Protein AF-A0A485JK60-F1 (afdb_monomer_lite)

Sequence (84 aa):
MREATPREVELALESAVNNAPIWFATPPAERAAILHRAAVLMESQMQQLIGILVREAGKTFSNAIAEVREAGRFSPLLRRTGAG

Structure (mmCIF, N/CA/C/O backbone):
data_AF-A0A485JK60-F1
#
_entry.id   AF-A0A485JK60-F1
#
loop_
_atom_site.group_PDB
_atom_site.id
_atom_site.type_symbol
_atom_site.label_atom_id
_atom_site.label_alt_id
_atom_site.label_comp_id
_atom_site.label_asym_id
_atom_site.label_entity_id
_atom_site.label_seq_id
_atom_site.pdbx_PDB_ins_code
_atom_site.Cartn_x
_atom_site.Cartn_y
_atom_site.Cartn_z
_atom_site.occupancy
_atom_site.B_iso_or_equiv
_atom_site.auth_seq_id
_atom_site.auth_comp_id
_atom_site.auth_asym_id
_atom_site.auth_atom_id
_atom_site.pdbx_PDB_model_num
ATOM 1 N N . MET A 1 1 ? 7.390 -1.512 16.951 1.00 67.88 1 MET A N 1
ATOM 2 C CA . MET A 1 1 ? 7.562 -1.304 15.498 1.00 67.88 1 MET A CA 1
ATOM 3 C C . MET A 1 1 ? 9.049 -1.437 15.196 1.00 67.88 1 MET A C 1
ATOM 5 O O . MET A 1 1 ? 9.828 -0.927 15.993 1.00 67.88 1 MET A O 1
ATOM 9 N N . ARG A 1 2 ? 9.452 -2.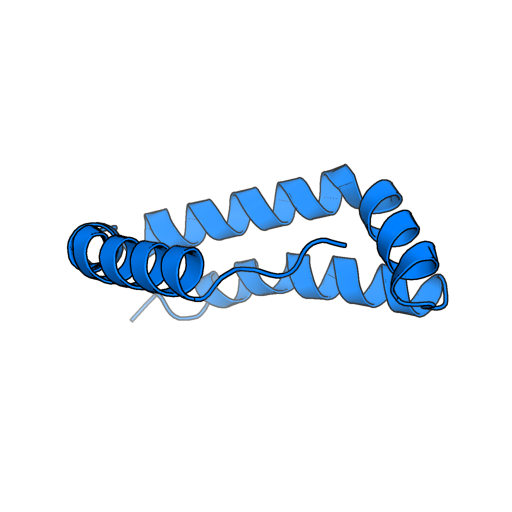194 14.165 1.00 93.06 2 ARG A N 1
ATOM 10 C CA . ARG A 1 2 ? 10.863 -2.307 13.754 1.00 93.06 2 ARG A CA 1
ATOM 11 C C . ARG A 1 2 ? 11.066 -1.440 12.520 1.00 93.06 2 ARG A C 1
ATOM 13 O O . ARG A 1 2 ? 10.341 -1.624 11.547 1.00 93.06 2 ARG A O 1
ATOM 20 N N . GLU A 1 3 ? 12.048 -0.554 12.574 1.00 95.31 3 GLU A N 1
ATOM 21 C CA . GLU A 1 3 ? 12.436 0.267 11.431 1.00 95.31 3 GLU A CA 1
ATOM 22 C C . GLU A 1 3 ? 13.207 -0.550 10.387 1.00 95.31 3 GLU A C 1
ATOM 24 O O . GLU A 1 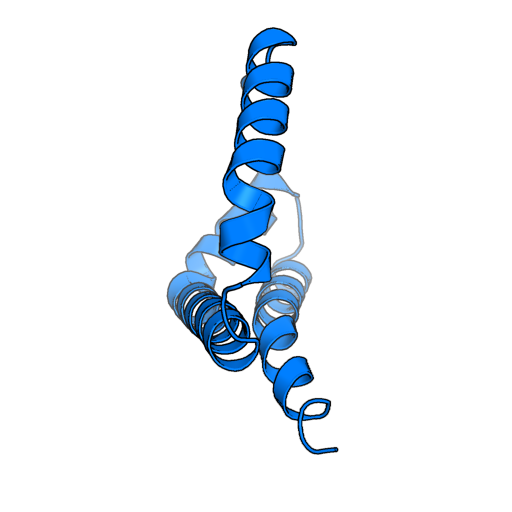3 ? 13.852 -1.555 10.710 1.00 95.31 3 GLU A O 1
ATOM 29 N N . ALA A 1 4 ? 13.140 -0.111 9.131 1.00 96.44 4 ALA A N 1
ATOM 30 C CA . ALA A 1 4 ? 13.944 -0.685 8.059 1.00 96.44 4 ALA A CA 1
ATOM 31 C C . ALA A 1 4 ? 15.427 -0.317 8.233 1.00 96.44 4 ALA A C 1
ATOM 33 O O . ALA A 1 4 ? 15.776 0.815 8.569 1.00 96.44 4 ALA A O 1
ATOM 34 N N . THR A 1 5 ? 16.311 -1.274 7.973 1.00 98.12 5 THR A N 1
ATOM 35 C CA . THR A 1 5 ? 17.760 -1.051 7.915 1.00 98.12 5 THR A CA 1
ATOM 36 C C . THR A 1 5 ? 18.167 -0.434 6.571 1.00 98.12 5 THR A C 1
ATOM 38 O O . THR A 1 5 ? 17.472 -0.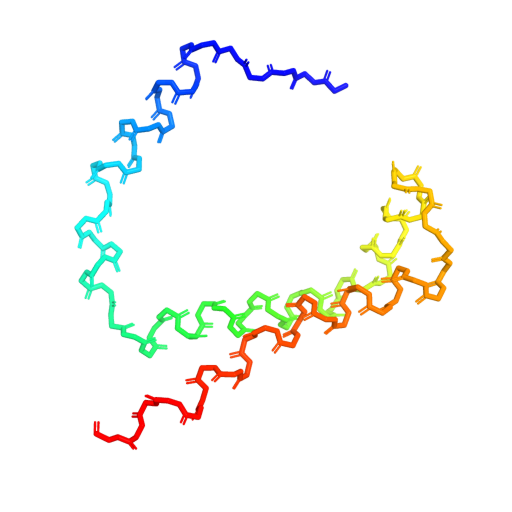635 5.571 1.00 98.12 5 THR A O 1
ATOM 41 N N . PRO A 1 6 ? 19.330 0.240 6.481 1.00 98.31 6 PRO A N 1
ATOM 42 C CA . PRO A 1 6 ? 19.827 0.768 5.208 1.00 98.31 6 PRO A CA 1
ATOM 43 C C . PRO A 1 6 ? 19.920 -0.289 4.099 1.00 98.31 6 PRO A C 1
ATOM 45 O O . PRO A 1 6 ? 19.585 -0.012 2.950 1.00 98.31 6 PRO A O 1
ATOM 48 N N . ARG A 1 7 ? 20.299 -1.528 4.446 1.00 98.25 7 ARG A N 1
ATOM 49 C CA . ARG A 1 7 ? 20.392 -2.626 3.477 1.00 98.25 7 ARG A CA 1
ATOM 50 C C . ARG A 1 7 ? 19.026 -3.062 2.947 1.00 98.25 7 ARG A C 1
ATOM 52 O O . ARG A 1 7 ? 18.906 -3.390 1.773 1.00 98.25 7 ARG A O 1
ATOM 59 N N . GLU A 1 8 ? 17.993 -3.065 3.784 1.00 98.25 8 GLU A N 1
ATOM 60 C CA . GLU A 1 8 ? 16.629 -3.394 3.345 1.00 98.25 8 GLU A CA 1
ATOM 61 C C . GLU A 1 8 ? 16.058 -2.319 2.418 1.00 98.25 8 GLU A C 1
ATOM 63 O O . GLU A 1 8 ? 15.354 -2.649 1.466 1.00 98.25 8 GLU A O 1
ATOM 68 N N . VAL A 1 9 ? 16.404 -1.050 2.654 1.00 98.19 9 VAL A N 1
ATOM 69 C CA . VAL A 1 9 ? 16.048 0.052 1.751 1.00 98.19 9 VAL A CA 1
ATOM 70 C C . VAL A 1 9 ? 16.732 -0.117 0.392 1.00 98.19 9 VAL A C 1
ATOM 72 O O . VAL A 1 9 ? 16.068 -0.012 -0.636 1.00 98.19 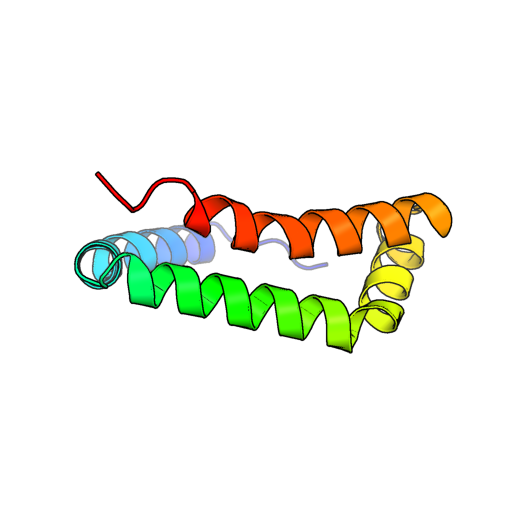9 VAL A O 1
ATOM 75 N N . GLU A 1 10 ? 18.029 -0.432 0.370 1.00 98.50 10 GLU A N 1
ATOM 76 C CA . GLU A 1 10 ? 18.774 -0.676 -0.873 1.00 98.50 10 GLU A CA 1
ATOM 77 C C . GLU A 1 10 ? 18.178 -1.842 -1.678 1.00 98.50 10 GLU A C 1
ATOM 79 O O . GLU A 1 10 ? 17.892 -1.694 -2.865 1.00 98.50 10 GLU A O 1
ATOM 84 N N . LEU A 1 11 ? 17.871 -2.962 -1.014 1.00 98.44 11 LEU A N 1
ATOM 85 C CA . LEU A 1 11 ? 17.212 -4.112 -1.641 1.00 98.44 11 LEU A CA 1
ATOM 86 C C . LEU A 1 11 ? 15.827 -3.764 -2.210 1.00 98.44 11 LEU A C 1
ATOM 88 O O . LEU A 1 11 ? 15.468 -4.224 -3.296 1.00 98.44 11 LEU A O 1
ATOM 92 N N . ALA A 1 12 ? 15.041 -2.949 -1.501 1.00 98.25 12 ALA A N 1
ATOM 93 C CA . ALA A 1 12 ? 13.736 -2.506 -1.984 1.00 98.25 12 ALA A CA 1
ATOM 94 C C . ALA A 1 12 ? 13.862 -1.644 -3.253 1.00 98.25 12 ALA A C 1
ATOM 96 O O . ALA A 1 12 ? 13.078 -1.816 -4.189 1.00 98.25 12 ALA A O 1
ATOM 97 N N . LEU A 1 13 ? 14.864 -0.760 -3.308 1.00 98.50 13 LEU A N 1
ATOM 98 C CA . LEU A 1 13 ? 15.142 0.082 -4.474 1.00 98.50 13 LEU A CA 1
ATOM 99 C C . LEU A 1 13 ? 15.625 -0.741 -5.673 1.00 98.50 13 LEU A C 1
ATOM 101 O O . LEU A 1 13 ? 15.075 -0.590 -6.764 1.00 98.50 13 LEU A O 1
ATOM 105 N N . GLU A 1 14 ? 16.588 -1.646 -5.477 1.00 98.50 14 GLU A N 1
ATOM 106 C CA . GLU A 1 14 ? 17.061 -2.563 -6.525 1.00 98.50 14 GLU A CA 1
ATOM 107 C C . GLU A 1 14 ? 15.896 -3.380 -7.101 1.00 98.50 14 GLU A C 1
ATOM 109 O O . GLU A 1 14 ? 15.704 -3.445 -8.317 1.00 98.50 14 GLU A O 1
ATOM 114 N N . SER A 1 15 ? 15.059 -3.951 -6.229 1.00 98.31 15 SER A N 1
ATOM 115 C CA . SER A 1 15 ? 13.876 -4.709 -6.641 1.00 98.31 15 SER A CA 1
ATOM 116 C C . SER A 1 15 ? 12.883 -3.849 -7.427 1.00 98.31 15 SER A C 1
ATOM 118 O O . SER A 1 15 ? 12.347 -4.306 -8.440 1.00 98.31 15 SER A O 1
ATOM 120 N N . ALA A 1 16 ? 12.633 -2.611 -6.993 1.00 98.25 16 ALA A N 1
ATOM 121 C CA . ALA A 1 16 ? 11.729 -1.697 -7.684 1.00 98.25 16 ALA A CA 1
ATOM 122 C C . ALA A 1 16 ? 12.235 -1.358 -9.094 1.00 98.25 16 ALA A C 1
ATOM 124 O O . ALA A 1 16 ? 11.462 -1.432 -10.049 1.00 98.25 16 ALA A O 1
ATOM 125 N N . VAL A 1 17 ? 13.529 -1.056 -9.244 1.00 98.38 17 VAL A N 1
ATOM 126 C CA . VAL A 1 17 ? 14.147 -0.754 -10.546 1.00 98.38 17 VAL A CA 1
ATOM 127 C C . VAL A 1 17 ? 14.097 -1.967 -11.473 1.00 98.38 17 VAL A C 1
ATOM 129 O O . VAL A 1 17 ? 13.671 -1.842 -12.621 1.00 98.38 17 VAL A O 1
ATOM 132 N N . ASN A 1 18 ? 14.451 -3.151 -10.971 1.00 98.38 18 ASN A N 1
ATOM 133 C CA . ASN A 1 18 ? 14.495 -4.375 -11.774 1.00 98.38 18 ASN A CA 1
ATOM 134 C C . ASN A 1 18 ? 13.111 -4.805 -12.293 1.00 98.38 18 ASN A C 1
ATOM 136 O O . ASN A 1 18 ? 13.011 -5.366 -13.382 1.00 98.38 18 ASN A O 1
ATOM 140 N N . ASN A 1 19 ? 12.039 -4.527 -11.544 1.00 98.00 19 ASN A N 1
ATOM 141 C CA . ASN A 1 19 ? 10.670 -4.904 -11.917 1.00 98.00 19 ASN A CA 1
ATOM 142 C C . ASN A 1 19 ? 9.867 -3.766 -12.572 1.00 98.00 19 ASN A C 1
ATOM 144 O O . ASN A 1 19 ? 8.767 -4.004 -13.078 1.00 98.00 19 ASN A O 1
ATOM 148 N N . ALA A 1 20 ? 10.403 -2.542 -12.612 1.00 97.69 20 ALA A N 1
ATOM 149 C CA . ALA A 1 20 ? 9.742 -1.399 -13.237 1.00 97.69 20 ALA A CA 1
ATOM 150 C C . ALA A 1 20 ? 9.333 -1.644 -14.706 1.00 97.69 20 ALA A C 1
ATOM 152 O O . ALA A 1 20 ? 8.209 -1.272 -15.053 1.00 97.69 20 ALA A O 1
ATOM 153 N N . PRO A 1 21 ? 10.141 -2.305 -15.567 1.00 98.12 21 PRO A N 1
ATOM 154 C CA . PRO A 1 21 ? 9.743 -2.573 -16.951 1.00 98.12 21 PRO A CA 1
ATOM 155 C C . PRO A 1 21 ? 8.494 -3.454 -17.064 1.00 98.12 21 PRO A C 1
ATOM 157 O O . PRO A 1 21 ? 7.655 -3.217 -17.931 1.00 98.12 21 PRO A O 1
ATOM 160 N N . ILE A 1 22 ? 8.338 -4.433 -16.165 1.00 97.38 22 ILE A N 1
ATOM 161 C CA . ILE A 1 22 ? 7.168 -5.321 -16.135 1.00 97.38 22 ILE A CA 1
ATOM 162 C C . ILE A 1 22 ? 5.918 -4.504 -15.811 1.00 97.38 22 ILE A C 1
ATOM 164 O O . ILE A 1 22 ? 4.928 -4.575 -16.536 1.00 97.38 22 ILE A O 1
ATOM 168 N N . TRP A 1 23 ? 5.984 -3.681 -14.761 1.00 96.44 23 TRP A N 1
ATOM 169 C CA . TRP A 1 23 ? 4.868 -2.823 -14.362 1.00 96.44 23 TRP A CA 1
ATOM 170 C C . TRP A 1 23 ? 4.513 -1.778 -15.425 1.00 96.44 23 TRP A C 1
ATOM 172 O O . TRP A 1 23 ? 3.337 -1.502 -15.667 1.00 96.44 23 TRP A O 1
ATOM 182 N N . PHE A 1 24 ? 5.525 -1.213 -16.088 1.00 96.00 24 PHE A N 1
ATOM 183 C CA . PHE A 1 24 ? 5.338 -0.274 -17.190 1.00 96.00 24 PHE A CA 1
ATOM 184 C C . PHE A 1 24 ? 4.626 -0.932 -18.381 1.00 96.00 24 PHE A C 1
ATOM 186 O O . PHE A 1 24 ? 3.716 -0.333 -18.955 1.00 96.00 24 PHE A O 1
ATOM 193 N N . ALA A 1 25 ? 4.999 -2.173 -18.712 1.00 97.06 25 ALA A N 1
ATOM 194 C CA . ALA A 1 25 ? 4.391 -2.949 -19.788 1.00 97.06 25 ALA A CA 1
ATOM 195 C C . ALA A 1 25 ? 2.982 -3.472 -19.451 1.00 97.06 25 ALA A C 1
ATOM 197 O O . ALA A 1 25 ? 2.210 -3.749 -20.368 1.00 97.06 25 ALA A O 1
ATOM 198 N N . THR A 1 26 ? 2.615 -3.595 -18.168 1.00 96.19 26 THR A N 1
ATOM 199 C CA . THR A 1 26 ? 1.258 -3.986 -17.755 1.00 96.19 26 THR A CA 1
ATOM 200 C C . THR A 1 26 ? 0.228 -2.992 -18.306 1.00 96.19 26 THR A C 1
ATOM 202 O O . THR A 1 26 ? 0.314 -1.808 -17.975 1.00 96.19 26 THR A O 1
ATOM 205 N N . PRO A 1 27 ? -0.780 -3.420 -19.090 1.00 96.00 27 PRO A N 1
ATOM 206 C CA . PRO A 1 27 ? -1.767 -2.519 -19.678 1.00 96.00 27 PRO A CA 1
ATOM 207 C C . PRO A 1 27 ? -2.502 -1.654 -18.638 1.00 96.00 27 PRO A C 1
ATOM 209 O O . PRO A 1 27 ? -2.824 -2.138 -17.547 1.00 96.00 27 PRO A O 1
ATOM 212 N N . PRO A 1 28 ? -2.864 -0.394 -18.961 1.00 91.94 28 PRO A N 1
ATOM 213 C CA . PRO A 1 28 ? -3.595 0.479 -18.038 1.00 91.94 28 PRO A CA 1
ATOM 214 C C . PRO A 1 28 ? -4.875 -0.148 -17.465 1.00 91.94 28 PRO A C 1
ATOM 216 O O . PRO A 1 28 ? -5.161 0.027 -16.281 1.00 91.94 28 PRO A O 1
ATOM 219 N N . ALA A 1 29 ? -5.610 -0.920 -18.273 1.00 91.88 29 ALA A N 1
ATOM 220 C CA . ALA A 1 29 ? -6.822 -1.617 -17.845 1.00 91.88 29 ALA A CA 1
ATOM 221 C C . ALA A 1 29 ? -6.548 -2.671 -16.758 1.00 91.88 29 ALA A C 1
ATOM 223 O O . ALA A 1 29 ? -7.304 -2.779 -15.793 1.00 91.88 29 ALA A O 1
ATOM 224 N N . GLU A 1 30 ? -5.441 -3.408 -16.863 1.00 95.19 30 GLU A N 1
ATOM 225 C CA . GLU A 1 30 ? -5.046 -4.399 -15.859 1.00 95.19 30 GLU A CA 1
ATOM 226 C C . GLU A 1 30 ? -4.599 -3.730 -14.557 1.00 95.19 30 GLU A C 1
ATOM 228 O O . GLU A 1 30 ? -5.012 -4.148 -13.472 1.00 95.19 30 GLU A O 1
ATOM 233 N N . ARG A 1 31 ? -3.840 -2.628 -14.648 1.00 94.94 31 ARG A N 1
ATOM 234 C CA . ARG A 1 31 ? -3.465 -1.823 -13.472 1.00 94.94 31 ARG A CA 1
ATOM 235 C C . ARG A 1 31 ? -4.698 -1.244 -12.773 1.00 94.94 31 ARG A C 1
ATOM 237 O O . ARG A 1 31 ? -4.801 -1.304 -11.548 1.00 94.94 31 ARG A O 1
ATOM 244 N N . ALA A 1 32 ? -5.673 -0.751 -13.538 1.00 90.50 32 ALA A N 1
ATOM 245 C CA . ALA A 1 32 ? -6.948 -0.283 -13.000 1.00 90.50 32 ALA A CA 1
ATOM 246 C C . ALA A 1 32 ? -7.741 -1.418 -12.327 1.00 90.50 32 ALA A C 1
ATOM 248 O O . ALA A 1 32 ? -8.311 -1.216 -11.254 1.00 90.50 32 ALA A O 1
ATOM 249 N N . ALA A 1 33 ? -7.732 -2.626 -12.901 1.00 92.38 33 ALA A N 1
ATOM 250 C CA . ALA A 1 33 ? -8.376 -3.795 -12.307 1.00 92.38 33 ALA A CA 1
ATOM 251 C C . ALA A 1 33 ? -7.730 -4.209 -10.971 1.00 92.38 33 ALA A C 1
ATOM 253 O O . ALA A 1 33 ? -8.446 -4.601 -10.049 1.00 92.38 33 ALA A O 1
ATOM 254 N N . ILE A 1 34 ? -6.402 -4.087 -10.832 1.00 93.75 34 ILE A N 1
ATOM 255 C CA . ILE A 1 34 ? -5.698 -4.302 -9.554 1.00 93.75 34 ILE A CA 1
ATOM 256 C C . ILE A 1 34 ? -6.202 -3.316 -8.495 1.00 93.75 34 ILE A C 1
ATOM 258 O O . ILE A 1 34 ? -6.604 -3.737 -7.410 1.00 93.75 34 ILE A O 1
ATOM 262 N N . LEU A 1 35 ? -6.252 -2.022 -8.824 1.00 92.19 35 LEU A N 1
ATOM 263 C CA . LEU A 1 35 ? -6.729 -0.985 -7.903 1.00 92.19 35 LEU A CA 1
ATOM 264 C C . LEU A 1 35 ? -8.202 -1.178 -7.526 1.00 92.19 35 LEU A C 1
ATOM 266 O O . LEU A 1 35 ? -8.577 -0.962 -6.377 1.00 92.19 35 LEU A O 1
ATOM 270 N N . HIS A 1 36 ? -9.032 -1.638 -8.463 1.00 91.56 36 HIS A N 1
ATOM 271 C CA . HIS A 1 36 ? -10.435 -1.936 -8.185 1.00 91.56 36 HIS A CA 1
ATOM 272 C C . HIS A 1 36 ? -10.585 -3.095 -7.200 1.00 91.56 36 HIS A C 1
ATOM 274 O O . HIS A 1 36 ? -11.362 -3.011 -6.252 1.00 91.56 36 HIS A O 1
ATOM 280 N N . ARG A 1 37 ? -9.822 -4.179 -7.389 1.00 94.25 37 ARG A N 1
ATOM 281 C CA . ARG A 1 37 ? -9.811 -5.294 -6.433 1.00 94.25 37 ARG A CA 1
ATOM 282 C C . ARG A 1 37 ? -9.338 -4.840 -5.055 1.00 94.25 37 ARG A C 1
ATOM 284 O O . ARG A 1 37 ? -9.942 -5.238 -4.066 1.00 94.25 37 ARG A O 1
ATOM 291 N N . ALA A 1 38 ? -8.320 -3.982 -4.986 1.00 93.75 38 ALA A N 1
ATOM 292 C CA . ALA A 1 38 ? -7.866 -3.406 -3.723 1.00 93.75 38 ALA A CA 1
ATOM 293 C C . ALA A 1 38 ? -8.979 -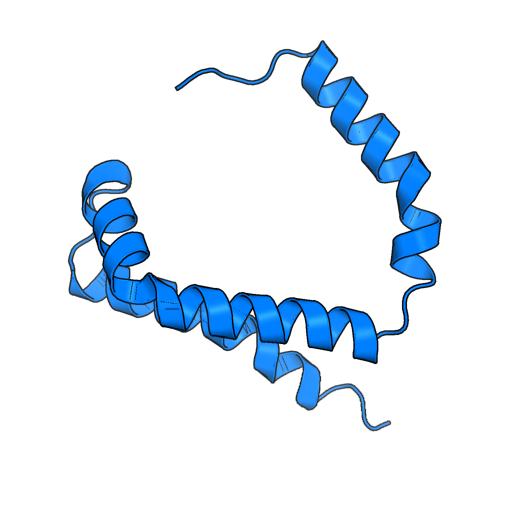2.603 -3.029 1.00 93.75 38 ALA A C 1
ATOM 295 O O . ALA A 1 38 ? -9.229 -2.826 -1.849 1.00 93.75 38 ALA A O 1
ATOM 296 N N . ALA A 1 39 ? -9.710 -1.751 -3.757 1.00 90.38 39 ALA A N 1
ATOM 297 C CA . ALA A 1 39 ? -10.834 -0.995 -3.202 1.00 90.38 39 ALA A CA 1
ATOM 298 C C . ALA A 1 39 ? -11.932 -1.909 -2.628 1.00 90.38 39 ALA A C 1
ATOM 300 O O . ALA A 1 39 ? -12.344 -1.727 -1.484 1.00 90.38 39 ALA A O 1
ATOM 301 N N . VAL A 1 40 ? -12.336 -2.947 -3.371 1.00 92.12 40 VAL A N 1
ATOM 302 C CA . VAL A 1 40 ? -13.312 -3.947 -2.894 1.00 92.12 40 VAL A CA 1
ATOM 303 C C . VAL A 1 40 ? -12.813 -4.651 -1.627 1.00 92.12 40 VAL A C 1
ATOM 305 O O . VAL A 1 40 ? -13.571 -4.839 -0.675 1.00 92.12 40 VAL A O 1
ATOM 308 N N . LEU A 1 41 ? -11.526 -5.010 -1.576 1.00 94.44 41 LEU A N 1
ATOM 309 C CA . LEU A 1 41 ? -10.927 -5.633 -0.394 1.00 94.44 41 LEU A CA 1
ATOM 310 C C . LEU A 1 41 ? -10.916 -4.690 0.814 1.00 94.44 41 LEU A C 1
ATOM 312 O O . LEU A 1 41 ? -11.193 -5.144 1.925 1.00 94.44 41 LEU A O 1
ATOM 316 N N . MET A 1 42 ? -10.637 -3.401 0.617 1.00 92.31 42 MET A N 1
ATOM 317 C CA . MET A 1 42 ? -10.680 -2.404 1.690 1.00 92.31 42 MET A CA 1
ATOM 318 C C . MET A 1 42 ? -12.097 -2.223 2.236 1.00 92.31 42 MET A C 1
ATOM 320 O O . MET A 1 42 ? -12.286 -2.217 3.451 1.00 92.31 42 MET A O 1
ATOM 324 N N . GLU A 1 43 ? -13.101 -2.146 1.359 1.00 91.00 43 GLU A N 1
ATOM 325 C CA . GLU A 1 43 ? -14.510 -2.063 1.760 1.00 91.00 43 GLU A CA 1
ATOM 326 C C . GLU A 1 43 ? -14.944 -3.303 2.552 1.00 91.00 43 GLU A C 1
ATOM 328 O O . GLU A 1 43 ? -15.572 -3.176 3.606 1.00 91.00 43 GLU A O 1
ATOM 333 N N . SER A 1 44 ? -14.538 -4.499 2.111 1.00 94.31 44 SER A N 1
ATOM 334 C CA . SER A 1 44 ? -14.848 -5.752 2.814 1.00 94.31 44 SER A CA 1
ATOM 335 C C . SER A 1 44 ? -14.220 -5.845 4.213 1.00 94.31 44 SER A C 1
ATOM 337 O O . SER A 1 44 ? -14.755 -6.521 5.087 1.00 94.31 44 SER A O 1
ATOM 339 N N . GLN A 1 45 ? -13.116 -5.128 4.449 1.00 95.69 45 GLN A N 1
ATOM 340 C CA . GLN A 1 45 ? -12.369 -5.116 5.713 1.00 95.69 45 GLN A CA 1
ATOM 341 C C . GLN A 1 45 ? -12.576 -3.819 6.510 1.00 95.69 45 GLN A C 1
ATOM 343 O O . GLN A 1 45 ? -11.832 -3.531 7.449 1.00 95.69 45 GLN A O 1
ATOM 348 N N . MET A 1 46 ? -13.599 -3.027 6.171 1.00 93.25 46 MET A N 1
ATOM 349 C CA . MET A 1 46 ? -13.781 -1.672 6.696 1.00 93.25 46 MET A CA 1
ATOM 350 C C . MET A 1 46 ? -13.779 -1.606 8.229 1.00 93.25 46 MET A C 1
ATOM 352 O O . MET A 1 46 ? -13.132 -0.735 8.804 1.00 93.25 46 MET A O 1
ATOM 356 N N . GLN A 1 47 ? -14.444 -2.545 8.907 1.00 95.44 47 GLN A N 1
ATOM 357 C CA . GLN A 1 47 ? -14.475 -2.582 10.375 1.00 95.44 47 GLN A CA 1
ATOM 358 C C . GLN A 1 47 ? -13.080 -2.787 10.987 1.00 95.44 47 GLN A C 1
ATOM 360 O O . GLN A 1 47 ? -12.732 -2.123 11.963 1.00 95.44 47 GLN A O 1
ATOM 365 N N . GLN A 1 48 ? -12.268 -3.670 10.398 1.00 96.75 48 GLN A N 1
ATOM 366 C CA . GLN A 1 48 ? -10.907 -3.935 10.866 1.00 96.75 48 GLN A CA 1
ATOM 367 C C . GLN A 1 48 ? -10.001 -2.720 10.641 1.00 96.75 48 GLN A C 1
ATOM 369 O O . GLN A 1 48 ? -9.288 -2.311 11.556 1.00 96.75 48 GLN A O 1
ATOM 374 N N . LEU A 1 49 ? -10.083 -2.099 9.460 1.00 96.50 49 LEU A N 1
ATOM 375 C CA . LEU A 1 49 ? -9.307 -0.903 9.122 1.00 96.50 49 LEU A CA 1
ATOM 376 C C . LEU A 1 49 ? -9.658 0.286 10.024 1.00 96.50 49 LEU A C 1
ATOM 378 O O . LEU A 1 49 ? -8.761 0.965 10.517 1.00 96.50 49 LEU A O 1
ATOM 382 N N . ILE A 1 50 ? -10.945 0.497 10.319 1.00 96.38 50 ILE A N 1
ATOM 383 C CA . ILE A 1 50 ? -11.377 1.520 11.282 1.00 96.38 50 ILE A CA 1
ATOM 384 C C . ILE A 1 50 ? -10.773 1.249 12.664 1.00 96.38 50 ILE A C 1
ATOM 386 O O . ILE A 1 50 ? -10.249 2.167 13.290 1.00 96.38 50 ILE A O 1
ATOM 390 N N . GLY A 1 51 ? -10.802 -0.004 13.130 1.00 96.75 51 GLY A N 1
ATOM 391 C CA . GLY A 1 51 ? -10.208 -0.384 14.413 1.00 96.75 51 GLY A CA 1
ATOM 392 C C . GLY A 1 51 ? -8.709 -0.075 14.496 1.00 96.75 51 GLY A C 1
ATOM 393 O O . GLY A 1 51 ? -8.245 0.422 15.521 1.00 96.75 51 GLY A O 1
ATOM 394 N N . ILE A 1 52 ? -7.965 -0.311 13.410 1.00 96.38 52 ILE A N 1
ATOM 395 C CA . ILE A 1 52 ? -6.542 0.044 13.304 1.00 96.38 52 ILE A CA 1
ATOM 396 C C . ILE A 1 52 ? -6.361 1.565 13.366 1.00 96.38 52 ILE A C 1
ATOM 398 O O . ILE A 1 52 ? -5.585 2.050 14.184 1.00 96.38 52 ILE A O 1
ATOM 402 N N . LEU A 1 53 ? -7.112 2.334 12.571 1.00 96.62 53 LEU A N 1
ATOM 403 C CA . LEU A 1 53 ? -6.996 3.798 12.525 1.00 96.62 53 LEU A CA 1
ATOM 404 C C . LEU A 1 53 ? -7.318 4.468 13.866 1.00 96.62 53 LEU A C 1
ATOM 406 O O . LEU A 1 53 ? -6.664 5.438 14.250 1.00 96.62 53 LEU A O 1
ATOM 410 N N . VAL A 1 54 ? -8.306 3.955 14.595 1.00 97.12 54 VAL A N 1
ATOM 411 C CA . VAL A 1 54 ? -8.635 4.458 15.933 1.00 97.12 54 VAL A CA 1
ATOM 412 C C . VAL A 1 54 ? -7.515 4.119 16.920 1.00 97.12 54 VAL A C 1
ATOM 414 O O . VAL A 1 54 ? -7.067 4.993 17.657 1.00 97.12 54 VAL A O 1
ATOM 417 N N . ARG A 1 55 ? -7.037 2.868 16.927 1.00 96.88 55 ARG A N 1
ATOM 418 C CA . ARG A 1 55 ? -6.063 2.387 17.918 1.00 96.88 55 ARG A CA 1
ATOM 419 C C . ARG A 1 55 ? -4.654 2.934 17.698 1.00 96.88 55 ARG A C 1
ATOM 421 O O . ARG A 1 55 ? -3.975 3.248 18.667 1.00 96.88 55 ARG A O 1
ATOM 428 N N . GLU A 1 56 ? -4.202 2.995 16.452 1.00 94.81 56 GLU A N 1
ATOM 429 C CA . GLU A 1 56 ? -2.800 3.278 16.118 1.00 94.81 56 GLU A CA 1
ATOM 430 C C . GLU A 1 56 ? -2.588 4.723 15.670 1.00 94.81 56 GLU A C 1
ATOM 432 O O . GLU A 1 56 ? -1.555 5.306 15.981 1.00 94.81 56 GLU A O 1
ATOM 437 N N . ALA A 1 57 ? -3.576 5.326 14.999 1.00 92.88 57 ALA A N 1
ATOM 438 C CA . ALA A 1 57 ? -3.508 6.719 14.552 1.00 92.88 57 ALA A CA 1
ATOM 439 C C . ALA A 1 57 ? -4.339 7.685 15.418 1.00 92.88 57 ALA A C 1
ATOM 441 O O . ALA A 1 57 ? -4.392 8.877 15.118 1.00 92.88 57 ALA A O 1
ATOM 442 N N . GLY A 1 58 ? -5.010 7.193 16.470 1.00 94.69 58 GLY A N 1
ATOM 443 C CA . GLY A 1 58 ? -5.785 8.016 17.407 1.00 94.69 58 GLY A CA 1
ATOM 444 C C . GLY A 1 58 ? -6.996 8.713 16.781 1.00 94.69 58 GLY A C 1
ATOM 445 O O . GLY A 1 58 ? -7.467 9.723 17.307 1.00 94.69 58 GLY A O 1
ATOM 446 N N . LYS A 1 59 ? -7.490 8.228 15.634 1.00 95.06 59 LYS A N 1
ATOM 447 C CA . LYS A 1 59 ? -8.596 8.877 14.918 1.00 95.06 59 LYS A CA 1
ATOM 448 C C . LYS A 1 59 ? -9.912 8.684 15.658 1.00 95.06 59 LYS A C 1
ATOM 450 O O . LYS A 1 59 ? -10.175 7.634 16.237 1.00 95.06 59 LYS A O 1
ATOM 455 N N . THR A 1 60 ? -10.788 9.681 15.569 1.00 96.38 60 THR A N 1
ATOM 456 C CA . THR A 1 60 ? -12.198 9.480 15.912 1.00 96.38 60 THR A CA 1
ATOM 457 C C . THR A 1 60 ? -12.816 8.473 14.944 1.00 96.38 60 THR A C 1
ATOM 459 O O . THR A 1 60 ? -12.385 8.339 13.795 1.00 96.38 60 THR A O 1
ATOM 462 N N . PHE A 1 61 ? -13.868 7.785 15.384 1.00 94.50 61 PHE A N 1
ATOM 463 C CA . PHE A 1 61 ? -14.560 6.798 14.554 1.00 94.50 61 PHE A CA 1
ATOM 464 C C . PHE A 1 61 ? -15.077 7.400 13.235 1.00 94.50 61 PHE A C 1
ATOM 466 O O . PHE A 1 61 ? -14.934 6.790 12.177 1.00 94.50 61 PHE A O 1
ATOM 473 N N . SER A 1 62 ? -15.607 8.629 13.273 1.00 95.62 62 SER A N 1
ATOM 474 C CA . SER A 1 62 ? -16.072 9.344 12.078 1.00 95.62 62 SER A CA 1
ATOM 475 C C . SER A 1 62 ? -14.943 9.617 11.081 1.00 95.62 62 SER A C 1
ATOM 477 O O . SER A 1 62 ? -15.131 9.408 9.883 1.00 95.62 62 SER A O 1
ATOM 479 N N . ASN A 1 63 ? -13.767 10.035 11.563 1.00 95.56 63 ASN A N 1
ATOM 480 C CA . ASN A 1 63 ? -12.613 10.319 10.708 1.00 95.56 63 ASN A CA 1
ATOM 481 C C . ASN A 1 63 ? -12.042 9.025 10.116 1.00 95.56 63 ASN A C 1
ATOM 483 O O . ASN A 1 63 ? -11.719 8.981 8.933 1.00 95.56 63 ASN A O 1
ATOM 487 N N . ALA A 1 64 ? -11.990 7.951 10.907 1.00 94.88 64 ALA A N 1
ATOM 488 C CA . ALA A 1 64 ? -11.558 6.639 10.437 1.00 94.88 64 ALA A CA 1
ATOM 489 C C . ALA A 1 64 ? -12.482 6.077 9.339 1.00 94.88 64 ALA A C 1
ATOM 491 O O . ALA A 1 64 ? -11.997 5.569 8.330 1.00 94.88 64 ALA A O 1
ATOM 492 N N . ILE A 1 65 ? -13.808 6.212 9.483 1.00 93.50 65 ILE A N 1
ATOM 493 C CA . ILE A 1 65 ? -14.763 5.829 8.428 1.00 93.50 65 ILE A CA 1
ATOM 494 C C . ILE A 1 65 ? -14.524 6.637 7.151 1.00 93.50 65 ILE A C 1
ATOM 496 O O . ILE A 1 65 ? -14.526 6.067 6.057 1.00 93.50 65 ILE A O 1
ATOM 500 N N . ALA A 1 66 ? -14.372 7.958 7.279 1.00 93.56 66 ALA A N 1
ATOM 501 C CA . ALA A 1 66 ? -14.185 8.837 6.131 1.00 93.56 66 ALA A CA 1
ATOM 502 C C . ALA A 1 66 ? -12.935 8.444 5.329 1.00 93.56 66 ALA A C 1
ATOM 504 O O . ALA A 1 66 ? -13.004 8.329 4.108 1.00 93.56 66 ALA A O 1
ATOM 505 N N . GLU A 1 67 ? -11.840 8.136 6.019 1.00 93.25 67 GLU A N 1
ATOM 506 C CA . GLU A 1 67 ? -10.568 7.772 5.400 1.00 93.25 67 GLU A CA 1
ATOM 507 C C . GLU A 1 67 ? -10.600 6.432 4.671 1.00 93.25 67 GLU A C 1
ATOM 509 O O . GLU A 1 67 ? -10.142 6.337 3.534 1.00 93.25 67 GLU A O 1
ATOM 514 N N . VAL A 1 68 ? -11.190 5.395 5.276 1.00 91.62 68 VAL A N 1
ATOM 515 C CA . VAL A 1 68 ? -11.316 4.092 4.602 1.00 91.62 68 VAL A CA 1
ATOM 516 C C . VAL A 1 68 ? -12.162 4.231 3.331 1.00 91.62 68 VAL A C 1
ATOM 518 O O . VAL A 1 68 ? -11.834 3.650 2.296 1.00 91.62 68 VAL A O 1
ATOM 521 N N . ARG A 1 69 ? -13.218 5.056 3.373 1.00 89.56 69 ARG A N 1
ATOM 522 C CA . ARG A 1 69 ? -14.052 5.355 2.197 1.00 89.56 69 ARG A CA 1
ATOM 523 C C . ARG A 1 69 ? -13.306 6.151 1.131 1.00 89.56 69 ARG A C 1
ATOM 525 O O . ARG A 1 69 ? -13.526 5.924 -0.057 1.00 89.56 69 ARG A O 1
ATOM 532 N N . GLU A 1 70 ? -12.464 7.097 1.528 1.00 88.69 70 GLU A N 1
ATOM 533 C CA . GLU A 1 70 ? -11.641 7.870 0.599 1.00 88.69 70 GLU A CA 1
ATOM 534 C C . GLU A 1 70 ? -10.604 6.984 -0.098 1.00 88.69 70 GLU A C 1
ATOM 536 O O . GLU A 1 70 ? -10.497 7.011 -1.325 1.00 88.69 70 GLU A O 1
ATOM 541 N N . ALA A 1 71 ? -9.921 6.123 0.655 1.00 86.38 71 ALA A N 1
ATOM 542 C CA . ALA A 1 71 ? -8.940 5.200 0.102 1.00 86.38 71 ALA A CA 1
ATOM 543 C C . ALA A 1 71 ? -9.569 4.209 -0.900 1.00 86.38 71 ALA A C 1
ATOM 545 O O . ALA A 1 71 ? -8.997 3.964 -1.963 1.00 86.38 71 ALA A O 1
ATOM 546 N N . GLY A 1 72 ? -10.789 3.719 -0.638 1.00 81.38 72 GLY A N 1
ATOM 547 C CA . GLY A 1 72 ? -11.552 2.922 -1.611 1.00 81.38 72 GLY A CA 1
ATOM 548 C C . GLY A 1 72 ? -11.967 3.712 -2.867 1.00 81.38 72 GLY A C 1
ATOM 549 O O . GLY A 1 72 ? -11.955 3.186 -3.983 1.00 81.38 72 GLY A O 1
ATOM 550 N N . ARG A 1 73 ? -12.273 5.010 -2.725 1.00 72.38 73 ARG A N 1
ATOM 551 C CA . ARG A 1 73 ? -12.702 5.900 -3.825 1.00 72.38 73 ARG A CA 1
ATOM 552 C C . ARG A 1 73 ? -11.591 6.233 -4.827 1.00 7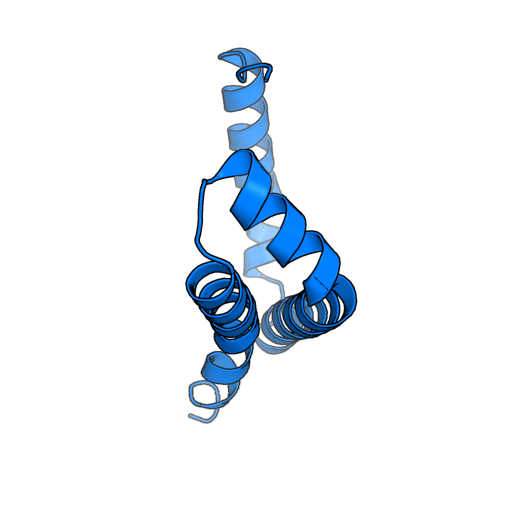2.38 73 ARG A C 1
ATOM 554 O O . ARG A 1 73 ? -11.904 6.627 -5.952 1.00 72.38 73 ARG A O 1
ATOM 561 N N . PHE A 1 74 ? -10.319 6.072 -4.476 1.00 60.53 74 PHE A N 1
ATOM 562 C CA . PHE A 1 74 ? -9.210 6.395 -5.380 1.00 60.53 74 PHE A CA 1
ATOM 563 C C . PHE A 1 74 ? -9.245 5.576 -6.694 1.00 60.53 74 PHE A C 1
ATOM 565 O O . PHE A 1 74 ? -8.817 6.060 -7.740 1.00 60.53 74 PHE A O 1
ATOM 572 N N . SER A 1 75 ? -9.835 4.372 -6.694 1.00 58.53 75 SER A N 1
ATOM 573 C CA . SER A 1 75 ? -9.868 3.485 -7.871 1.00 58.53 75 SER A CA 1
ATOM 574 C C . SER A 1 75 ? -10.845 3.908 -9.000 1.00 58.53 75 SER A C 1
ATOM 576 O O . SER A 1 75 ? -10.429 3.919 -10.163 1.00 58.53 75 SER A O 1
ATOM 578 N N . PRO A 1 76 ? -12.114 4.297 -8.741 1.00 52.72 76 PRO A N 1
ATOM 579 C CA . PRO A 1 76 ? -13.048 4.721 -9.793 1.00 52.72 76 PRO A CA 1
ATOM 580 C C . PRO A 1 76 ? -12.634 5.930 -10.646 1.00 52.72 76 PRO A C 1
ATOM 582 O O . PRO A 1 76 ? -13.139 6.059 -11.762 1.00 52.72 76 PRO A O 1
ATOM 585 N N . LEU A 1 77 ? -11.754 6.817 -10.164 1.00 51.56 77 LEU A N 1
ATOM 586 C CA . LEU A 1 77 ? -11.316 8.004 -10.918 1.00 51.56 77 LEU A CA 1
ATOM 587 C C . LEU A 1 77 ? -10.522 7.653 -12.189 1.00 51.56 77 LEU A C 1
ATOM 589 O O . LEU A 1 77 ? -10.529 8.431 -13.140 1.00 51.56 77 LEU A O 1
ATOM 593 N N . LEU A 1 78 ? -9.956 6.444 -12.274 1.00 51.81 78 LEU A N 1
ATOM 594 C CA . LEU A 1 78 ? -9.315 5.926 -13.489 1.00 51.81 78 LEU A CA 1
ATOM 595 C C . LEU A 1 78 ? -10.306 5.506 -14.590 1.00 51.81 78 LEU A C 1
ATOM 597 O O . LEU A 1 78 ? -9.886 5.241 -15.712 1.00 51.81 78 LEU A O 1
ATOM 601 N N . ARG A 1 79 ? -11.622 5.473 -14.323 1.00 51.88 79 ARG A N 1
ATOM 602 C CA . ARG A 1 79 ? -12.632 5.210 -15.369 1.00 51.88 79 ARG A CA 1
ATOM 603 C C . ARG A 1 79 ? -12.921 6.418 -16.263 1.00 51.88 79 ARG A C 1
ATOM 605 O O . ARG A 1 79 ? -13.515 6.235 -17.318 1.00 51.88 79 ARG A O 1
ATOM 612 N N . ARG A 1 80 ? -12.539 7.641 -15.870 1.00 54.09 80 ARG A N 1
ATOM 613 C CA . ARG A 1 80 ? -12.897 8.870 -16.613 1.00 54.09 80 ARG A CA 1
ATOM 614 C C . ARG A 1 80 ? -11.806 9.398 -17.548 1.00 54.09 80 ARG A C 1
ATOM 616 O O . ARG A 1 80 ? -12.090 10.325 -18.294 1.00 54.09 80 ARG A O 1
ATOM 623 N N . THR A 1 81 ? -10.603 8.827 -17.544 1.00 51.59 81 THR A N 1
ATOM 624 C CA . THR A 1 81 ? -9.455 9.349 -18.316 1.00 51.59 81 THR A CA 1
ATOM 625 C C . THR A 1 81 ? -8.915 8.393 -19.387 1.00 51.59 81 THR A C 1
ATOM 627 O O . THR A 1 81 ? -7.894 8.690 -19.991 1.00 51.59 81 THR A O 1
ATOM 630 N N . GLY A 1 82 ? -9.586 7.262 -19.647 1.00 46.38 82 GLY A N 1
ATOM 631 C CA . GLY A 1 82 ? -9.139 6.236 -20.605 1.00 46.38 82 GLY A CA 1
ATOM 632 C C . GLY A 1 82 ? -9.962 6.108 -21.894 1.00 46.38 82 GLY A C 1
ATOM 633 O O . GLY A 1 82 ? -9.829 5.101 -22.580 1.00 46.38 82 GLY A O 1
ATOM 634 N N . ALA A 1 83 ? -10.834 7.071 -22.205 1.00 39.38 83 ALA A N 1
ATOM 635 C CA . ALA A 1 83 ? -11.579 7.124 -23.464 1.00 39.38 83 ALA A CA 1
ATOM 636 C C . ALA A 1 83 ? -11.215 8.420 -24.202 1.00 39.38 83 ALA A C 1
ATOM 638 O O . ALA A 1 83 ? -11.875 9.445 -24.034 1.00 39.38 83 ALA A O 1
ATOM 639 N N . GLY A 1 84 ? -10.117 8.366 -24.950 1.00 36.12 84 GLY A N 1
ATOM 640 C CA . GLY A 1 84 ? -9.582 9.433 -25.791 1.00 36.12 84 GLY A CA 1
ATOM 641 C C . GLY A 1 84 ? -8.410 8.901 -26.588 1.00 36.12 84 GLY A C 1
ATOM 642 O O . GLY A 1 84 ? -7.513 8.320 -25.939 1.00 36.12 84 GLY A O 1
#

InterPro domains:
  IPR015590 Aldehyde dehydrogenase domain [PF00171] (2-73)
  IPR016161 Aldehyde/histidinol dehydrogenase [SSF53720] (3-73)
  IPR016162 Aldehyde dehydrogenase, N-terminal [G3DSA:3.40.605.10] (1-80)
  IPR050485 Proline metabolism enzyme [PTHR42862] (1-72)

Secondary structure (DSSP, 8-state):
-PPPPHHHHHHHHHHHHHHHHHHHHS-HHHHHHHHHHHHHHHHHTHHHHHHHHHHHH---HHHHHHHHHHHHHTTGGGGSSS--

Organism: Escherichia coli (NCBI:txid562)

Radius of gyration: 16.88 Å; chains: 1; bounding box: 36×16×44 Å

Foldseek 3Di:
DDDDDPVNVVVVVVVCVVCVVVVVPPDLVVVLVVLQVVLVVLVVCLVVQLVCCCPPVVDDSVVSNVVSNVSSVVSCVSVPPPDD

pLDDT: mean 88.53, std 15.75, range [36.12, 98.5]